Protein AF-A0A382LR65-F1 (afdb_monomer_lite)

Sequence (80 aa):
VNARSPFRVRRSNWYRRHFKPAVIEADIDPGFRFHDLRHTCTALAIAQGAHPKAVQERLGHASIRLTLDTYGHLLPGLDE

pLDDT: mean 73.37, std 15.11, range [37.91, 94.44]

Foldseek 3Di:
DDPPDPPDDDPVCCCVPPVQVVCVVVVHDSPDDPVVVLVVVLLVCVLVVNDLVVNCVVVDPPDSVCSCVVCVVVDPDPPD

Organism: NCBI:txid408172

Secondary structure (DSSP, 8-state):
-----TT---HHHHIIIIIHHHHHHTT--TT--HHHHHHHHHHHHHHTT--HHHHHHHHSS--HHHHHHHHGGG-TTS--

Radius of gyration: 17.25 Å; chains: 1; bounding box: 58×23×33 Å

InterPro domains:
  IPR002104 Integrase, catalytic domain [PF00589] (15-74)
  IPR002104 Integrase, catalytic domain [PS51898] (1-80)
  IPR011010 DNA breaking-rejoining enzyme, catalytic core [SSF56349] (10-76)
  IPR013762 Integrase-like, catalytic domain superfamily [G3DSA:1.10.443.10] (3-80)

Structure (mmCIF, N/CA/C/O backbone):
data_AF-A0A382LR65-F1
#
_entry.id   AF-A0A382LR65-F1
#
loop_
_atom_site.group_PDB
_atom_site.id
_atom_site.type_symbol
_atom_site.label_atom_id
_atom_site.label_alt_id
_atom_site.label_comp_id
_atom_site.label_asym_id
_atom_site.label_entity_id
_atom_site.label_seq_id
_atom_site.pdbx_PDB_ins_code
_atom_site.Cartn_x
_atom_site.Cartn_y
_atom_site.Cartn_z
_atom_site.occupancy
_atom_site.B_iso_or_equiv
_atom_site.auth_seq_id
_atom_site.auth_comp_id
_atom_site.auth_asym_id
_atom_site.auth_atom_id
_atom_site.pdbx_PDB_model_num
ATOM 1 N N . VAL A 1 1 ? 38.361 3.583 0.787 1.00 40.78 1 VAL A N 1
ATOM 2 C CA . VAL A 1 1 ? 37.772 2.343 1.347 1.00 40.78 1 VAL A CA 1
ATOM 3 C C . VAL A 1 1 ? 36.262 2.319 1.108 1.00 40.78 1 VAL A C 1
ATOM 5 O O . VAL A 1 1 ? 35.507 2.885 1.879 1.00 40.78 1 VAL A O 1
ATOM 8 N N . ASN A 1 2 ? 35.798 1.765 -0.018 1.00 43.19 2 ASN A N 1
ATOM 9 C CA . ASN A 1 2 ? 34.365 1.711 -0.349 1.00 43.19 2 ASN A CA 1
ATOM 10 C C . ASN A 1 2 ? 33.899 0.252 -0.276 1.00 43.19 2 ASN A C 1
ATOM 12 O O . ASN A 1 2 ? 33.948 -0.478 -1.265 1.00 43.19 2 ASN A O 1
ATOM 16 N N . ALA A 1 3 ? 33.526 -0.188 0.925 1.00 52.12 3 ALA A N 1
ATOM 17 C CA . ALA A 1 3 ? 32.992 -1.522 1.155 1.00 52.12 3 ALA A CA 1
ATOM 18 C C . ALA A 1 3 ? 31.581 -1.613 0.549 1.00 52.12 3 ALA A C 1
ATOM 20 O O . ALA A 1 3 ? 30.577 -1.247 1.165 1.00 52.12 3 ALA A O 1
ATOM 21 N N . ARG A 1 4 ? 31.489 -2.090 -0.696 1.00 56.06 4 ARG A N 1
ATOM 22 C CA . ARG A 1 4 ? 30.216 -2.502 -1.292 1.00 56.06 4 ARG A CA 1
ATOM 23 C C . ARG A 1 4 ? 29.776 -3.792 -0.598 1.00 56.06 4 ARG A C 1
ATOM 25 O O . ARG A 1 4 ? 30.222 -4.867 -0.969 1.00 56.06 4 ARG A O 1
ATOM 32 N N . SER A 1 5 ? 28.925 -3.669 0.422 1.00 58.47 5 SER A N 1
ATOM 33 C CA . SER A 1 5 ? 28.273 -4.822 1.054 1.00 58.47 5 SER A CA 1
ATOM 34 C C . SER A 1 5 ? 27.595 -5.696 -0.021 1.00 58.47 5 SER A C 1
ATOM 36 O O . SER A 1 5 ? 26.820 -5.153 -0.820 1.00 58.47 5 SER A O 1
ATOM 38 N N . PRO A 1 6 ? 27.861 -7.018 -0.054 1.00 62.53 6 PRO A N 1
ATOM 39 C CA . PRO A 1 6 ? 27.338 -7.931 -1.074 1.00 62.53 6 PRO A CA 1
ATOM 40 C C . PRO A 1 6 ? 25.808 -8.096 -1.032 1.00 62.53 6 PRO A C 1
ATOM 42 O O . PRO A 1 6 ? 25.229 -8.634 -1.969 1.00 62.53 6 PRO A O 1
ATOM 45 N N . PHE A 1 7 ? 25.135 -7.570 -0.002 1.00 65.75 7 PHE A N 1
ATOM 46 C CA . PHE A 1 7 ? 23.691 -7.724 0.213 1.00 65.75 7 PHE A CA 1
ATOM 47 C C . PHE A 1 7 ? 22.876 -6.442 0.001 1.00 65.75 7 PHE A C 1
ATOM 49 O O . PHE A 1 7 ? 21.703 -6.370 0.368 1.00 65.75 7 PHE A O 1
ATOM 56 N N . ARG A 1 8 ? 23.459 -5.390 -0.591 1.00 73.31 8 ARG A N 1
ATOM 57 C CA . ARG A 1 8 ? 22.712 -4.147 -0.828 1.00 73.31 8 ARG A CA 1
ATOM 58 C C . ARG A 1 8 ? 21.740 -4.314 -1.998 1.00 73.31 8 ARG A C 1
ATOM 60 O O . ARG A 1 8 ? 22.122 -4.163 -3.161 1.00 73.31 8 ARG A O 1
ATOM 67 N N . VAL A 1 9 ? 20.461 -4.515 -1.686 1.00 77.69 9 VAL A N 1
ATOM 68 C CA . VAL A 1 9 ? 19.377 -4.404 -2.669 1.00 77.69 9 VAL A CA 1
ATOM 69 C C . VAL A 1 9 ? 19.356 -2.974 -3.209 1.00 77.69 9 VAL A C 1
ATOM 71 O O . VAL A 1 9 ? 19.039 -2.011 -2.509 1.00 77.69 9 VAL A O 1
ATOM 74 N N . ARG A 1 10 ? 19.731 -2.811 -4.479 1.00 84.56 10 ARG A N 1
ATOM 75 C CA . ARG A 1 10 ? 19.602 -1.526 -5.171 1.00 84.56 10 ARG A CA 1
ATOM 76 C C . ARG A 1 10 ? 18.143 -1.332 -5.564 1.00 84.56 10 ARG A C 1
ATOM 78 O O . ARG A 1 10 ? 17.657 -2.051 -6.434 1.00 84.56 10 ARG A O 1
ATOM 85 N N . ARG A 1 11 ? 17.481 -0.329 -4.974 1.00 82.69 11 ARG A N 1
ATOM 86 C CA . ARG A 1 11 ? 16.060 -0.004 -5.209 1.00 82.69 11 ARG A CA 1
ATO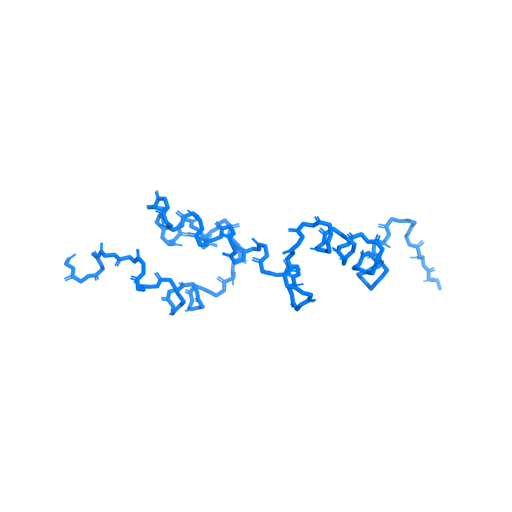M 87 C C . ARG A 1 11 ? 15.689 0.020 -6.695 1.00 82.69 11 ARG A C 1
ATOM 89 O O . ARG A 1 11 ? 14.702 -0.592 -7.073 1.00 82.69 11 ARG A O 1
ATOM 96 N N . SER A 1 12 ? 16.492 0.673 -7.538 1.00 84.50 12 SER A N 1
ATOM 97 C CA . SER A 1 12 ? 16.234 0.779 -8.983 1.00 84.50 12 SER A CA 1
ATOM 98 C C . SER A 1 12 ? 16.267 -0.571 -9.708 1.00 84.50 12 SER A C 1
ATOM 100 O O . SER A 1 12 ? 15.400 -0.857 -10.531 1.00 84.50 12 SER A O 1
ATOM 102 N N . ASN A 1 13 ? 17.240 -1.427 -9.382 1.00 88.38 13 ASN A N 1
ATOM 103 C CA . ASN A 1 13 ? 17.343 -2.761 -9.972 1.00 88.38 13 ASN A CA 1
ATOM 104 C C . ASN A 1 13 ? 16.224 -3.673 -9.485 1.00 88.38 13 ASN A C 1
ATOM 106 O O . ASN A 1 13 ? 15.619 -4.361 -10.300 1.00 88.38 13 ASN A O 1
ATOM 110 N N . TRP A 1 14 ? 15.934 -3.653 -8.185 1.00 89.69 14 TRP A N 1
ATOM 111 C CA . TRP A 1 14 ? 14.853 -4.442 -7.606 1.00 89.69 14 TRP A CA 1
ATOM 112 C C . TRP A 1 14 ? 13.491 -4.049 -8.184 1.00 89.69 14 TRP A C 1
ATOM 114 O O . TRP A 1 14 ? 12.735 -4.916 -8.615 1.00 89.69 14 TRP A O 1
ATOM 124 N N . TYR A 1 15 ? 13.224 -2.744 -8.296 1.00 88.38 15 TYR A N 1
ATOM 125 C CA . TYR A 1 15 ? 11.974 -2.238 -8.855 1.00 88.38 15 TYR A CA 1
ATOM 126 C C . TYR A 1 15 ? 11.767 -2.726 -10.291 1.00 88.38 15 TYR A C 1
ATOM 128 O O . TYR A 1 15 ? 10.718 -3.262 -10.627 1.00 88.38 15 TYR A O 1
ATOM 136 N N . ARG A 1 16 ? 12.796 -2.597 -11.135 1.00 87.31 16 ARG A N 1
ATOM 137 C CA . ARG A 1 16 ? 12.714 -2.995 -12.543 1.00 87.31 16 ARG A CA 1
ATOM 138 C C . ARG A 1 16 ? 12.647 -4.511 -12.744 1.00 87.31 16 ARG A C 1
ATOM 140 O O . ARG A 1 16 ? 11.995 -4.949 -13.681 1.00 87.31 16 ARG A O 1
ATOM 147 N N . ARG A 1 17 ? 13.363 -5.293 -11.930 1.00 89.56 17 ARG A N 1
ATOM 148 C CA . ARG A 1 17 ? 13.522 -6.746 -12.135 1.00 89.56 17 ARG A CA 1
ATOM 149 C C . ARG A 1 17 ? 12.481 -7.598 -11.423 1.00 89.56 17 ARG A C 1
ATOM 151 O O . ARG A 1 17 ? 12.252 -8.714 -11.861 1.00 89.56 17 ARG A O 1
ATOM 158 N N . HIS A 1 18 ? 11.901 -7.103 -10.334 1.00 90.69 18 HIS A N 1
ATOM 159 C CA . HIS A 1 18 ? 10.989 -7.888 -9.504 1.00 90.69 18 HIS A CA 1
ATOM 160 C C . HIS A 1 18 ? 9.638 -7.201 -9.348 1.00 90.69 18 HIS A C 1
ATOM 162 O O . HIS A 1 18 ? 8.619 -7.804 -9.656 1.00 90.69 18 HIS A O 1
ATOM 168 N N . PHE A 1 19 ? 9.619 -5.930 -8.936 1.00 90.44 19 PHE A N 1
ATOM 169 C CA . PHE A 1 19 ? 8.355 -5.255 -8.634 1.00 90.44 19 PHE A CA 1
ATOM 170 C C . PHE A 1 19 ? 7.512 -4.973 -9.883 1.00 90.44 19 PHE A C 1
ATOM 172 O O . PHE A 1 19 ? 6.359 -5.375 -9.939 1.00 90.44 19 PHE A O 1
ATOM 179 N N . LYS A 1 20 ? 8.083 -4.331 -10.910 1.00 89.69 20 LYS A N 1
ATOM 180 C CA . LYS A 1 20 ? 7.348 -4.004 -12.140 1.00 89.69 20 LYS A CA 1
ATOM 181 C C . LYS A 1 20 ? 6.819 -5.255 -12.867 1.00 89.69 20 LYS A C 1
ATOM 183 O O . LYS A 1 20 ? 5.658 -5.227 -13.256 1.00 89.69 20 LYS A O 1
ATOM 188 N N . PRO A 1 21 ? 7.596 -6.346 -13.029 1.00 92.56 21 PRO A N 1
ATOM 189 C CA . PRO A 1 21 ? 7.060 -7.590 -13.580 1.00 92.56 21 PRO A CA 1
ATOM 190 C C . PRO A 1 21 ? 5.912 -8.169 -12.749 1.00 92.56 21 PRO A C 1
ATOM 192 O O . PRO A 1 21 ? 4.918 -8.579 -13.325 1.00 92.56 21 PRO A O 1
ATOM 195 N N . ALA A 1 22 ? 6.008 -8.139 -11.414 1.00 92.44 22 ALA A N 1
ATOM 196 C CA . ALA A 1 22 ? 4.933 -8.621 -10.547 1.00 92.44 22 ALA A CA 1
ATOM 197 C C . ALA A 1 22 ? 3.642 -7.790 -10.674 1.00 92.44 22 ALA A C 1
ATOM 199 O O . ALA A 1 22 ? 2.559 -8.355 -10.634 1.00 92.44 22 ALA A O 1
ATOM 200 N N . VAL A 1 23 ? 3.751 -6.468 -10.852 1.00 93.25 23 VAL A N 1
ATOM 201 C CA . VAL A 1 23 ? 2.595 -5.581 -11.096 1.00 93.25 23 VAL A CA 1
ATOM 202 C C . VAL A 1 23 ? 1.909 -5.918 -12.423 1.00 93.25 23 VAL A C 1
ATOM 204 O O . VAL A 1 23 ? 0.688 -5.980 -12.465 1.00 93.25 23 VAL A O 1
ATOM 207 N N . ILE A 1 24 ? 2.690 -6.173 -13.479 1.00 91.56 24 ILE A N 1
ATOM 208 C CA . ILE A 1 24 ? 2.163 -6.556 -14.800 1.00 91.56 24 ILE A CA 1
ATOM 209 C C . ILE A 1 24 ? 1.472 -7.922 -14.733 1.00 91.56 24 ILE A C 1
ATOM 211 O O . ILE A 1 24 ? 0.371 -8.067 -15.243 1.00 91.56 24 ILE A O 1
ATOM 215 N N . GLU A 1 25 ? 2.101 -8.903 -14.084 1.00 94.44 25 GLU A N 1
ATOM 216 C CA . GLU A 1 25 ? 1.536 -10.250 -13.923 1.00 94.44 25 GLU A CA 1
ATOM 217 C C . GLU A 1 25 ? 0.234 -10.240 -13.110 1.00 94.44 25 GLU A C 1
ATOM 219 O O . GLU A 1 25 ? -0.676 -11.018 -13.370 1.00 94.44 25 GLU A O 1
ATOM 224 N N . ALA A 1 26 ? 0.135 -9.340 -12.130 1.00 92.88 26 ALA A N 1
ATOM 225 C CA . ALA A 1 26 ? -1.061 -9.162 -11.315 1.00 92.88 26 ALA A CA 1
ATOM 226 C C . ALA A 1 26 ? -2.165 -8.330 -12.001 1.00 92.88 26 ALA A C 1
ATOM 228 O O . ALA A 1 26 ? -3.189 -8.088 -11.366 1.00 92.88 26 ALA A O 1
ATOM 229 N N . ASP A 1 27 ? -1.955 -7.876 -13.243 1.00 94.12 27 ASP A N 1
ATOM 230 C CA . ASP A 1 27 ? -2.862 -6.992 -13.994 1.00 94.12 27 ASP A CA 1
ATOM 231 C C 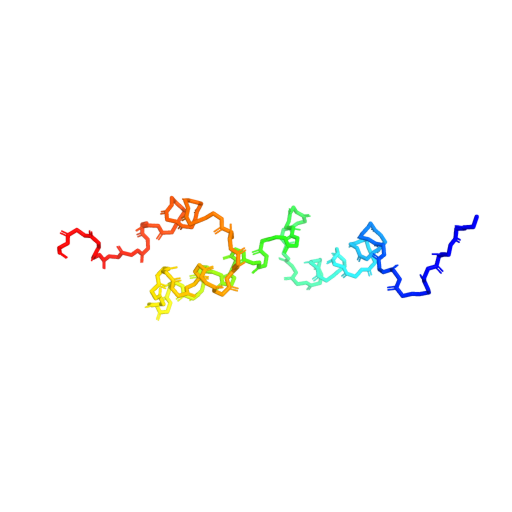. ASP A 1 27 ? -3.228 -5.700 -13.234 1.00 94.12 27 ASP A C 1
ATOM 233 O O . ASP A 1 27 ? -4.362 -5.223 -13.224 1.00 94.12 27 ASP A O 1
ATOM 237 N N . ILE A 1 28 ? -2.242 -5.130 -12.535 1.00 91.12 28 ILE A N 1
ATOM 238 C CA . ILE A 1 28 ? -2.388 -3.885 -11.776 1.00 91.12 28 ILE A CA 1
ATOM 239 C C . ILE A 1 28 ? -1.866 -2.712 -12.618 1.00 91.12 28 ILE A C 1
ATOM 241 O O . ILE A 1 28 ? -0.915 -2.857 -13.391 1.00 91.12 28 ILE A O 1
ATOM 245 N N . ASP A 1 29 ? -2.459 -1.526 -12.430 1.00 89.62 29 ASP A N 1
ATOM 246 C CA . ASP A 1 29 ? -2.039 -0.289 -13.095 1.00 89.62 29 ASP A CA 1
ATOM 247 C C . ASP A 1 29 ? -0.503 -0.095 -13.051 1.00 89.62 29 ASP A C 1
ATOM 249 O O . ASP A 1 29 ? 0.104 -0.150 -11.975 1.00 89.62 29 ASP A O 1
ATOM 253 N N . PRO A 1 30 ? 0.160 0.185 -14.190 1.00 82.38 30 PRO A N 1
ATOM 254 C CA . PRO A 1 30 ? 1.611 0.378 -14.239 1.00 82.38 30 PRO A CA 1
ATOM 255 C C . PRO A 1 30 ? 2.137 1.564 -13.415 1.00 82.38 30 PRO A C 1
ATOM 257 O O . PRO A 1 30 ? 3.349 1.656 -13.181 1.00 82.38 30 PRO A O 1
ATOM 260 N N . GLY A 1 31 ? 1.262 2.490 -13.015 1.00 86.25 31 GLY A N 1
ATOM 261 C CA . GLY A 1 31 ? 1.550 3.591 -12.103 1.00 86.25 31 GLY A CA 1
ATOM 262 C C . GLY A 1 31 ? 1.614 3.178 -10.630 1.00 86.25 31 GLY A C 1
ATOM 263 O O . GLY A 1 31 ? 2.110 3.972 -9.824 1.00 86.25 31 GLY A O 1
ATOM 264 N N . PHE A 1 32 ? 1.199 1.952 -10.287 1.00 87.38 32 PHE A N 1
ATOM 265 C CA . PHE A 1 32 ? 1.234 1.404 -8.932 1.00 87.38 32 PHE A CA 1
ATOM 266 C C . PHE A 1 32 ? 2.659 1.355 -8.373 1.00 87.38 32 PHE A C 1
ATOM 268 O O . PHE A 1 32 ? 3.600 0.822 -8.974 1.00 87.38 32 PHE A O 1
ATOM 275 N N . ARG A 1 33 ? 2.837 1.926 -7.184 1.00 86.94 33 ARG A N 1
ATOM 276 C CA . ARG A 1 33 ? 4.120 2.093 -6.501 1.00 86.94 33 ARG A CA 1
ATOM 277 C C . ARG A 1 33 ? 4.207 1.159 -5.309 1.00 86.94 33 ARG A C 1
ATOM 279 O O . ARG A 1 33 ? 3.225 0.782 -4.688 1.00 86.94 33 ARG A O 1
ATOM 286 N N . PHE A 1 34 ? 5.434 0.880 -4.875 1.00 85.62 34 PHE A N 1
ATOM 287 C CA . PHE A 1 34 ? 5.653 0.058 -3.681 1.00 85.62 34 PHE A CA 1
ATOM 288 C C . PHE A 1 34 ? 5.006 0.634 -2.405 1.00 85.62 34 PHE A C 1
ATOM 290 O O . PHE A 1 34 ? 4.618 -0.119 -1.518 1.00 85.62 34 PHE A O 1
ATOM 297 N N . HIS A 1 35 ? 4.867 1.961 -2.306 1.00 84.88 35 HIS A N 1
ATOM 298 C CA . HIS A 1 35 ? 4.187 2.600 -1.175 1.00 84.88 35 HIS A CA 1
ATOM 299 C C . HIS A 1 35 ? 2.677 2.319 -1.152 1.00 84.88 35 HIS A C 1
ATOM 301 O O . HIS A 1 35 ? 2.089 2.290 -0.072 1.00 84.88 35 HIS A O 1
ATOM 307 N N . ASP A 1 36 ? 2.074 2.011 -2.298 1.00 84.56 36 ASP A N 1
ATOM 308 C CA . ASP A 1 36 ? 0.638 1.760 -2.415 1.00 84.56 36 ASP A CA 1
ATOM 309 C C . ASP A 1 36 ? 0.245 0.425 -1.775 1.00 84.56 36 ASP A C 1
ATOM 311 O O . ASP A 1 36 ? -0.859 0.295 -1.254 1.00 84.56 36 ASP A O 1
ATOM 315 N N . LEU A 1 37 ? 1.177 -0.530 -1.659 1.00 85.31 37 LEU A N 1
ATOM 316 C CA . LEU A 1 37 ? 0.983 -1.741 -0.850 1.00 85.31 37 LEU A CA 1
ATOM 317 C C . LEU A 1 37 ? 0.735 -1.404 0.626 1.00 85.31 37 LEU A C 1
ATOM 319 O O . LEU A 1 37 ? -0.130 -1.993 1.274 1.00 85.31 37 LEU A O 1
ATOM 323 N N . ARG A 1 38 ? 1.482 -0.432 1.166 1.00 82.31 38 ARG A N 1
ATOM 324 C CA . ARG A 1 38 ? 1.311 0.016 2.553 1.00 82.31 38 ARG A CA 1
ATOM 325 C C . ARG A 1 38 ? -0.014 0.761 2.726 1.00 82.31 38 ARG A C 1
ATOM 327 O O . ARG A 1 38 ? -0.678 0.554 3.740 1.00 82.31 38 ARG A O 1
ATOM 334 N N . HIS A 1 39 ? -0.414 1.572 1.748 1.00 80.94 39 HIS A N 1
ATOM 335 C CA . HIS A 1 39 ? -1.735 2.209 1.746 1.00 80.94 39 HIS A CA 1
ATOM 336 C C . HIS A 1 39 ? -2.857 1.169 1.695 1.00 80.94 39 HIS A C 1
ATOM 338 O O . HIS A 1 39 ? -3.753 1.204 2.527 1.00 80.94 39 HIS A O 1
ATOM 344 N N . THR A 1 40 ? -2.745 0.169 0.823 1.00 82.62 40 THR A N 1
ATOM 345 C CA . THR A 1 40 ? -3.726 -0.920 0.698 1.00 82.62 40 THR A CA 1
ATOM 346 C C . THR A 1 40 ? -3.877 -1.705 2.004 1.00 82.62 40 THR A C 1
ATOM 348 O O . THR A 1 40 ? -4.989 -1.900 2.482 1.00 82.62 40 THR A O 1
ATOM 351 N N . CYS A 1 41 ? -2.767 -2.092 2.641 1.00 83.38 41 CYS A N 1
ATOM 352 C CA . CYS A 1 41 ? -2.790 -2.772 3.942 1.00 83.38 41 CYS A CA 1
ATOM 353 C C . CYS A 1 41 ? -3.488 -1.931 5.028 1.00 83.38 41 CYS A C 1
ATOM 355 O O . CYS A 1 41 ? -4.260 -2.448 5.832 1.00 83.38 41 CYS A O 1
ATOM 357 N N . THR A 1 42 ? -3.259 -0.617 5.007 1.00 79.38 42 THR A N 1
ATOM 358 C CA . THR A 1 42 ? -3.885 0.341 5.928 1.00 79.38 42 THR A CA 1
ATOM 359 C C . THR A 1 42 ? -5.390 0.445 5.684 1.00 79.38 42 THR A C 1
ATOM 361 O O . THR A 1 42 ? -6.165 0.329 6.630 1.00 79.38 42 THR A O 1
ATOM 364 N N . ALA A 1 43 ? -5.800 0.598 4.421 1.00 77.81 43 ALA A N 1
ATOM 365 C CA . ALA A 1 43 ? -7.200 0.631 4.008 1.00 77.81 43 ALA A CA 1
ATOM 366 C C . ALA A 1 43 ? -7.951 -0.623 4.465 1.00 77.81 43 ALA A C 1
ATOM 368 O O . ALA A 1 43 ? -9.020 -0.520 5.057 1.00 77.81 43 ALA A O 1
ATOM 369 N N . LEU A 1 44 ? -7.365 -1.803 4.236 1.00 82.62 44 LEU A N 1
AT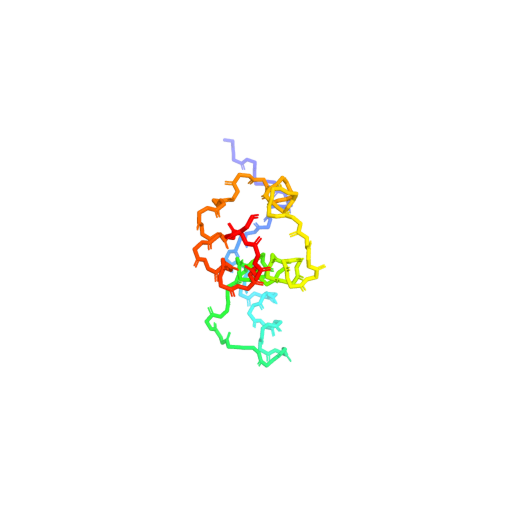OM 370 C CA . LEU A 1 44 ? -7.954 -3.084 4.623 1.00 82.62 44 LEU A CA 1
ATOM 371 C C . LEU A 1 44 ? -8.078 -3.225 6.142 1.00 82.62 44 LEU A C 1
ATOM 373 O O . LEU A 1 44 ? -9.103 -3.696 6.624 1.00 82.62 44 LEU A O 1
ATOM 377 N N . ALA A 1 45 ? -7.072 -2.787 6.903 1.00 81.50 45 ALA A N 1
ATOM 378 C CA . ALA A 1 45 ? -7.143 -2.800 8.361 1.00 81.50 45 ALA A CA 1
ATOM 379 C C . ALA A 1 45 ? -8.275 -1.897 8.879 1.00 81.50 45 ALA A C 1
ATOM 381 O O . ALA A 1 45 ? -9.038 -2.307 9.750 1.00 81.50 45 ALA A O 1
ATOM 382 N N . ILE A 1 46 ? -8.414 -0.692 8.319 1.00 74.56 46 ILE A N 1
ATOM 383 C CA . ILE A 1 46 ? -9.479 0.253 8.689 1.00 74.56 46 ILE A CA 1
ATOM 384 C C . ILE A 1 46 ? -10.854 -0.294 8.297 1.00 74.56 46 ILE A C 1
ATOM 386 O O . ILE A 1 46 ? -11.768 -0.263 9.114 1.00 74.56 46 ILE A O 1
ATOM 390 N N . ALA A 1 47 ? -10.990 -0.866 7.098 1.00 76.31 47 ALA A N 1
ATOM 391 C CA . ALA A 1 47 ? -12.230 -1.496 6.643 1.00 76.31 47 ALA A CA 1
ATOM 392 C C . ALA A 1 47 ? -12.664 -2.675 7.535 1.00 76.31 47 ALA A C 1
ATOM 394 O O . ALA A 1 47 ? -13.850 -2.970 7.635 1.00 76.31 47 ALA A O 1
ATOM 395 N N . GLN A 1 48 ? -11.719 -3.331 8.214 1.00 83.50 48 GLN A N 1
ATOM 396 C CA . GLN A 1 48 ? -11.985 -4.375 9.211 1.00 83.50 48 GLN A CA 1
ATOM 397 C C . GLN A 1 48 ? -12.273 -3.823 10.622 1.00 83.50 48 GLN A C 1
ATOM 399 O O . GLN A 1 48 ? -12.370 -4.596 11.573 1.00 83.50 48 GLN A O 1
ATOM 404 N N . GLY A 1 49 ? -12.398 -2.502 10.783 1.00 75.94 49 GLY A N 1
ATOM 405 C CA . GLY A 1 49 ? -12.688 -1.853 12.063 1.00 75.94 49 GLY A CA 1
ATOM 406 C C . GLY A 1 49 ? -11.465 -1.662 12.963 1.00 75.94 49 GLY A C 1
ATOM 407 O O . GLY A 1 49 ? -11.614 -1.430 14.163 1.00 75.94 49 GLY A O 1
ATOM 408 N N . ALA A 1 50 ? -10.241 -1.765 12.430 1.00 76.88 50 ALA A N 1
ATOM 409 C CA . ALA A 1 50 ? -9.051 -1.506 13.231 1.00 76.88 50 ALA A CA 1
ATOM 410 C C . ALA A 1 50 ? -8.992 -0.032 13.652 1.00 76.88 50 ALA A C 1
ATOM 412 O O . ALA A 1 50 ? -9.072 0.879 12.828 1.00 76.88 50 ALA A O 1
ATOM 413 N N . HIS A 1 51 ? -8.778 0.200 14.948 1.00 74.88 51 HIS A N 1
ATOM 414 C CA . HIS A 1 51 ? -8.684 1.549 15.489 1.00 74.88 51 HIS A CA 1
ATOM 415 C C . HIS A 1 51 ? -7.503 2.317 14.849 1.00 74.88 51 HIS A C 1
ATOM 417 O O . HIS A 1 51 ? -6.369 1.818 14.883 1.00 74.88 51 HIS A O 1
ATOM 423 N N . PRO A 1 52 ? -7.701 3.548 14.334 1.00 69.94 52 PRO A N 1
ATOM 424 C CA . PRO A 1 52 ? -6.677 4.301 13.596 1.00 69.94 52 PRO A CA 1
ATOM 425 C C . PRO A 1 52 ? -5.345 4.454 14.340 1.00 69.94 52 PRO A C 1
ATOM 427 O O . PRO A 1 52 ? -4.274 4.371 13.743 1.00 69.94 52 PRO A O 1
ATOM 430 N N . LYS A 1 53 ? -5.398 4.604 15.669 1.00 71.00 53 LYS A N 1
ATOM 431 C CA . LYS A 1 53 ? -4.210 4.685 16.536 1.00 71.00 53 LYS A CA 1
ATOM 432 C C . LYS A 1 53 ? -3.375 3.395 16.542 1.00 71.00 53 LYS A C 1
ATOM 434 O O . LYS A 1 53 ? -2.154 3.460 16.465 1.00 71.00 53 LYS A O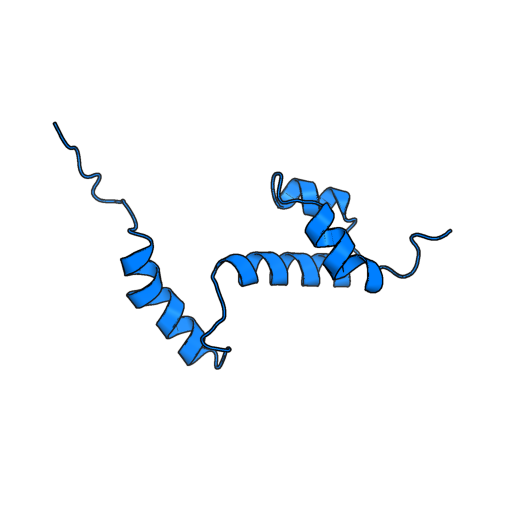 1
ATOM 439 N N . ALA A 1 54 ? -4.020 2.227 16.553 1.00 75.25 54 ALA A N 1
ATOM 440 C CA . ALA A 1 54 ? -3.326 0.937 16.493 1.00 75.25 54 ALA A CA 1
ATOM 441 C C . ALA A 1 54 ? -2.691 0.704 15.110 1.00 75.25 54 ALA A C 1
ATOM 443 O O . ALA A 1 54 ? -1.598 0.148 14.991 1.00 75.25 54 A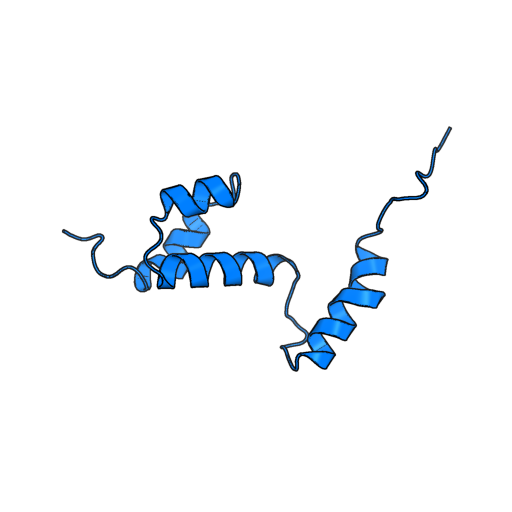LA A O 1
ATOM 444 N N . VAL A 1 55 ? -3.356 1.173 14.050 1.00 73.06 55 VAL A N 1
ATOM 445 C CA . VAL A 1 55 ? -2.815 1.138 12.686 1.00 73.06 55 VAL A CA 1
ATOM 446 C C . VAL A 1 55 ? -1.619 2.091 12.551 1.00 73.06 55 VAL A C 1
ATOM 448 O O . VAL A 1 55 ? -0.599 1.716 11.974 1.00 73.06 55 VAL A O 1
ATOM 451 N N . GLN A 1 56 ? -1.679 3.279 13.159 1.00 71.12 56 GLN A N 1
ATOM 452 C CA . GLN A 1 56 ? -0.568 4.236 13.200 1.00 71.12 56 GLN A CA 1
ATOM 453 C C . GLN A 1 56 ? 0.679 3.663 13.889 1.00 71.12 56 GLN A C 1
ATOM 455 O O . GLN A 1 56 ? 1.786 3.795 13.358 1.00 71.12 56 GLN A O 1
ATOM 460 N N . GLU A 1 57 ? 0.512 3.012 15.042 1.00 75.00 57 GLU A N 1
ATOM 461 C CA . GLU A 1 57 ? 1.608 2.350 15.761 1.00 75.00 57 GLU A CA 1
ATOM 462 C C . GLU A 1 57 ? 2.261 1.259 14.902 1.00 75.00 57 GLU A C 1
ATOM 464 O O . GLU A 1 57 ? 3.487 1.212 14.791 1.00 75.00 57 GLU A O 1
ATOM 469 N N . ARG A 1 58 ? 1.458 0.448 14.197 1.00 73.94 58 ARG A N 1
ATOM 470 C CA . ARG A 1 58 ? 1.962 -0.573 13.259 1.00 73.94 58 ARG A CA 1
ATOM 471 C C . ARG A 1 58 ? 2.691 0.014 12.051 1.00 73.94 58 ARG A C 1
ATOM 473 O O . ARG A 1 58 ? 3.596 -0.622 11.511 1.00 73.94 58 ARG A O 1
ATOM 480 N N . LEU A 1 59 ? 2.306 1.206 11.601 1.00 71.06 59 LEU A N 1
ATOM 481 C CA . LEU A 1 59 ? 2.910 1.851 10.436 1.00 71.06 59 LEU A CA 1
ATOM 482 C C . LEU A 1 59 ? 4.181 2.637 10.776 1.00 71.06 59 LEU A C 1
ATOM 484 O O . LEU A 1 59 ? 4.960 2.900 9.859 1.00 71.06 59 LEU A O 1
ATOM 488 N N . GLY A 1 60 ? 4.424 2.976 12.044 1.00 66.31 60 GLY A N 1
ATOM 489 C CA . GLY A 1 60 ? 5.629 3.679 12.490 1.00 66.31 60 GLY A CA 1
ATOM 490 C C . GLY A 1 60 ? 5.746 5.077 11.876 1.00 66.31 60 GLY A C 1
ATOM 491 O O . GLY A 1 60 ? 6.301 5.246 10.793 1.00 66.31 60 GLY A O 1
ATOM 492 N N . HIS A 1 61 ? 5.205 6.085 12.567 1.00 59.75 61 HIS A N 1
ATOM 493 C CA . HIS A 1 61 ? 5.252 7.517 12.211 1.00 59.75 61 HIS A CA 1
ATOM 494 C C . HIS A 1 61 ? 4.739 7.909 10.813 1.00 59.75 61 HIS A C 1
ATOM 496 O O . HIS A 1 61 ? 4.835 9.078 10.436 1.00 59.75 61 HIS A O 1
ATOM 502 N N . ALA A 1 62 ? 4.156 6.988 10.041 1.00 55.94 62 ALA A N 1
ATOM 503 C CA . ALA A 1 62 ? 3.444 7.347 8.824 1.00 55.94 62 ALA A CA 1
ATOM 504 C C . ALA A 1 62 ? 2.284 8.276 9.208 1.00 55.94 62 ALA A C 1
ATOM 506 O O . ALA A 1 62 ? 1.501 7.959 10.102 1.00 55.94 62 ALA A O 1
ATOM 507 N N . SER A 1 63 ? 2.239 9.452 8.581 1.00 53.62 63 SER A N 1
ATOM 508 C CA . SER A 1 63 ? 1.312 10.533 8.911 1.00 53.62 63 SER A CA 1
ATOM 509 C C . SER A 1 63 ? -0.117 10.010 9.071 1.00 53.62 63 SER A C 1
ATOM 511 O O . SER A 1 63 ? -0.763 9.610 8.099 1.00 53.62 63 SER A O 1
ATOM 513 N N . ILE A 1 64 ? -0.622 10.059 10.310 1.00 54.72 64 ILE A N 1
ATOM 514 C CA . ILE A 1 64 ? -2.027 9.776 10.616 1.00 54.72 64 ILE A CA 1
ATOM 515 C C . ILE A 1 64 ? -2.938 10.694 9.800 1.00 54.72 64 ILE A C 1
ATOM 517 O O . ILE A 1 64 ? -4.044 10.311 9.458 1.00 54.72 64 ILE A O 1
ATOM 521 N N . ARG A 1 65 ? -2.430 11.880 9.440 1.00 52.97 65 ARG A N 1
ATOM 522 C CA . ARG A 1 65 ? -3.124 12.910 8.676 1.00 52.97 65 ARG A CA 1
ATOM 523 C C . ARG A 1 65 ? -3.508 12.422 7.285 1.00 52.97 65 ARG A C 1
ATOM 525 O O . ARG A 1 65 ? -4.650 12.582 6.907 1.00 52.97 65 ARG A O 1
ATOM 532 N N . LEU A 1 66 ? -2.609 11.728 6.577 1.00 57.31 66 LEU A N 1
ATOM 533 C CA . LEU A 1 66 ? -2.963 11.116 5.290 1.00 57.31 66 LEU A CA 1
ATOM 534 C C . LEU A 1 66 ? -3.988 9.991 5.488 1.00 57.31 66 LEU A C 1
ATOM 536 O O . LEU A 1 66 ? -4.892 9.831 4.684 1.00 57.31 66 LEU A O 1
ATOM 540 N N . THR A 1 67 ? -3.850 9.219 6.566 1.00 56.88 67 THR A N 1
ATOM 541 C CA . THR A 1 67 ? -4.726 8.075 6.851 1.00 56.88 67 THR A CA 1
ATOM 542 C C . THR A 1 67 ? -6.144 8.528 7.216 1.00 56.88 67 THR A C 1
ATOM 544 O O . THR A 1 67 ? -7.103 7.967 6.705 1.00 56.88 67 THR A O 1
ATOM 547 N N . LEU A 1 68 ? -6.290 9.567 8.039 1.00 59.56 68 LEU A N 1
ATOM 548 C CA . LEU A 1 68 ? -7.579 10.156 8.407 1.00 59.56 68 LEU A CA 1
ATOM 549 C C . LEU A 1 68 ? -8.166 11.015 7.280 1.00 59.56 68 LEU A C 1
ATOM 551 O O . LEU A 1 68 ? -9.356 10.895 7.029 1.00 59.56 68 LEU A O 1
ATOM 555 N N . ASP A 1 69 ? -7.370 11.796 6.542 1.00 61.09 69 ASP A N 1
ATOM 556 C CA . ASP A 1 69 ? -7.887 12.546 5.382 1.00 61.09 69 ASP A CA 1
ATOM 557 C C 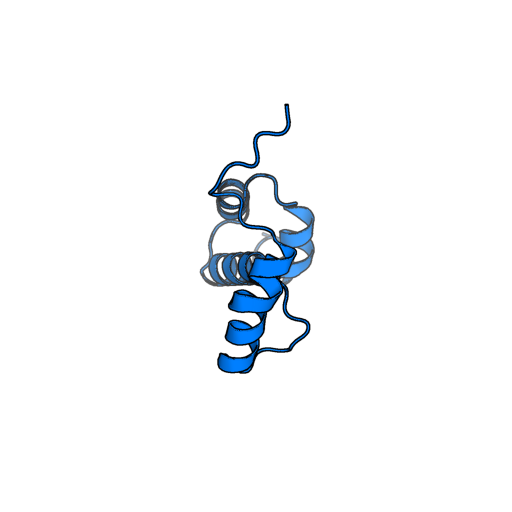. ASP A 1 69 ? -8.357 11.596 4.267 1.00 61.09 69 ASP A C 1
ATOM 559 O O . ASP A 1 69 ? -9.362 11.851 3.611 1.00 61.09 69 ASP A O 1
ATOM 563 N N . THR A 1 70 ? -7.650 10.477 4.055 1.00 58.38 70 THR A N 1
ATOM 564 C CA . THR A 1 70 ? -7.966 9.533 2.969 1.00 58.38 70 THR A CA 1
ATOM 565 C C . THR A 1 70 ? -9.032 8.517 3.369 1.00 58.38 70 THR A C 1
ATOM 567 O O . THR A 1 70 ? -9.850 8.169 2.530 1.00 58.38 70 THR A O 1
ATOM 570 N N . TYR A 1 71 ? -9.058 8.041 4.619 1.00 59.19 71 TYR A N 1
ATOM 571 C CA . TYR A 1 71 ? -9.979 6.983 5.071 1.00 59.19 71 TYR A CA 1
ATOM 572 C C . TYR A 1 71 ? -10.988 7.437 6.130 1.00 59.19 71 TYR A C 1
ATOM 574 O O . TYR A 1 71 ? -11.792 6.623 6.571 1.00 59.19 71 TYR A O 1
ATOM 582 N N . GLY A 1 72 ? -10.997 8.711 6.530 1.00 59.66 72 GLY A N 1
ATOM 583 C CA . GLY A 1 72 ? -11.967 9.244 7.494 1.00 59.66 72 GLY A CA 1
ATOM 584 C C . GLY A 1 72 ? -13.414 9.044 7.044 1.00 59.66 72 GLY A C 1
ATOM 585 O O . GLY A 1 72 ? -14.271 8.741 7.862 1.00 59.66 72 GLY A O 1
ATOM 586 N N . HIS A 1 73 ? -13.666 9.077 5.732 1.00 62.91 73 HIS A N 1
ATOM 587 C CA . HIS A 1 73 ? -14.983 8.787 5.155 1.00 62.91 73 HIS A CA 1
ATOM 588 C C . HIS A 1 73 ? -15.419 7.313 5.282 1.00 62.91 73 HIS A C 1
ATOM 590 O O . HIS A 1 73 ? -16.596 7.015 5.107 1.00 62.91 73 HIS A O 1
ATOM 596 N N . LEU A 1 74 ? -14.494 6.387 5.562 1.00 57.69 74 LEU A N 1
ATOM 597 C CA . LEU A 1 74 ? -14.783 4.963 5.785 1.00 57.69 74 LEU A CA 1
ATOM 598 C C . LEU A 1 74 ? -15.034 4.632 7.261 1.00 57.69 74 LEU A C 1
ATOM 600 O O . LEU A 1 74 ? -15.300 3.475 7.579 1.00 57.69 74 LEU A O 1
ATOM 604 N N . LEU A 1 75 ? -14.930 5.615 8.159 1.00 57.84 75 LEU A N 1
ATOM 605 C CA . LEU A 1 75 ? -15.199 5.467 9.586 1.00 57.84 75 LEU A CA 1
ATOM 606 C C . LEU A 1 75 ? -16.572 6.087 9.904 1.00 57.84 75 LEU A C 1
ATOM 608 O O . LEU A 1 75 ? -16.634 7.254 10.290 1.00 57.84 75 LEU A O 1
ATOM 612 N N . PRO A 1 76 ? -17.690 5.352 9.743 1.00 48.22 76 PRO A N 1
ATOM 613 C CA . PRO A 1 76 ? -18.972 5.805 10.262 1.00 48.22 76 PRO A CA 1
ATOM 614 C C . PRO A 1 76 ? -18.904 5.758 11.796 1.00 48.22 76 PRO A C 1
ATOM 616 O O . PRO A 1 76 ? -18.854 4.674 12.374 1.00 48.22 76 PRO A O 1
ATOM 619 N N . GLY A 1 77 ? -18.860 6.923 12.449 1.00 51.38 77 GLY A N 1
ATOM 620 C CA . GLY A 1 77 ? -18.986 7.024 13.911 1.00 51.38 77 GLY A CA 1
ATOM 621 C C . GLY A 1 77 ? -17.861 7.737 14.667 1.00 51.38 77 GLY A C 1
ATOM 622 O O . GLY A 1 77 ? -17.634 7.411 15.823 1.00 51.38 77 GLY A O 1
ATOM 623 N N . LEU A 1 78 ? -17.146 8.691 14.060 1.00 51.62 78 LEU A N 1
ATOM 624 C CA . LEU A 1 78 ? -16.281 9.617 14.820 1.00 51.62 78 LEU A CA 1
ATOM 625 C C . LEU A 1 78 ? -16.981 10.935 15.214 1.00 51.62 78 LEU A C 1
ATOM 627 O O . LEU A 1 78 ? -16.319 11.819 15.751 1.00 51.62 78 LEU A O 1
ATOM 631 N N . ASP A 1 79 ? -18.294 11.034 14.979 1.00 42.16 79 ASP A N 1
ATOM 632 C CA . ASP A 1 79 ? -19.152 12.174 15.341 1.00 42.16 79 ASP A CA 1
ATOM 633 C C . ASP A 1 79 ? -20.211 11.815 16.414 1.00 42.16 79 ASP A C 1
ATOM 635 O O . ASP A 1 79 ? -21.283 12.420 16.444 1.00 42.16 79 ASP A O 1
ATOM 639 N N . GLU A 1 80 ? -19.940 10.850 17.302 1.00 37.91 80 GLU A N 1
ATOM 640 C CA . GLU A 1 80 ? -20.732 10.653 18.535 1.00 37.91 80 GLU A CA 1
ATOM 641 C C . GLU A 1 80 ? -19.852 10.303 19.744 1.00 37.91 80 GLU A C 1
ATOM 643 O O . GLU A 1 80 ? -18.987 9.403 19.619 1.00 37.91 80 GLU A O 1
#